Protein AF-A0AAW6HZE9-F1 (afdb_monomer_lite)

pLDDT: mean 80.32, std 8.96, range [41.53, 90.31]

Secondary structure (DSSP, 8-state):
--S---GGGS-TTPEE---TT-TTGGGBHHHHHHHTGGGS-S--EE--GGGPPPTT---TT--B---------

InterPro domains:
  IPR045724 Protein of unknown function DUF6078 [PF19555] (1-73)

Structure (mmCIF, N/CA/C/O backbone):
data_AF-A0AAW6HZE9-F1
#
_entry.id   AF-A0AAW6HZ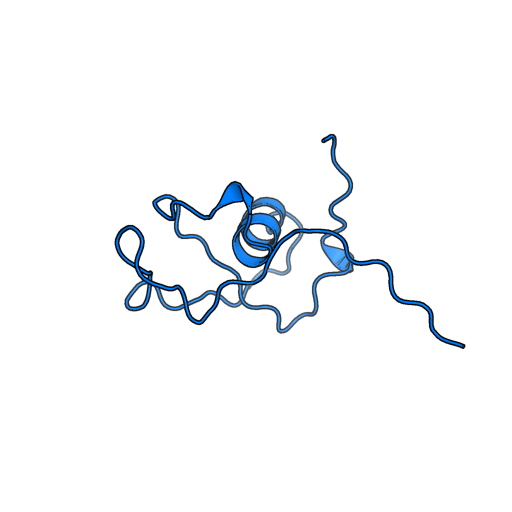E9-F1
#
loop_
_atom_site.group_PDB
_atom_site.id
_atom_site.type_symbol
_atom_site.label_atom_id
_atom_site.label_alt_id
_atom_site.label_comp_id
_atom_site.label_asym_id
_atom_site.label_entity_id
_atom_site.label_seq_id
_atom_site.pdbx_PDB_ins_code
_atom_site.Cartn_x
_atom_site.Cartn_y
_atom_site.Cartn_z
_atom_site.occupancy
_atom_site.B_iso_or_equiv
_atom_site.auth_seq_id
_atom_site.auth_comp_id
_atom_site.auth_asym_id
_atom_site.auth_atom_id
_atom_site.pdbx_PDB_model_num
ATOM 1 N N . MET A 1 1 ? -14.302 4.372 -10.923 1.00 41.53 1 MET A N 1
ATOM 2 C CA . MET A 1 1 ? -12.871 4.595 -11.219 1.00 41.53 1 MET A CA 1
ATOM 3 C C . MET A 1 1 ? -12.325 3.273 -11.707 1.00 41.53 1 MET A C 1
ATOM 5 O O . MET A 1 1 ? -11.955 2.433 -10.899 1.00 41.53 1 MET A O 1
ATOM 9 N N . GLU A 1 2 ? -12.417 3.046 -13.012 1.00 46.56 2 GLU A N 1
ATOM 10 C CA . GLU A 1 2 ? -11.889 1.839 -13.637 1.00 46.56 2 GLU A CA 1
ATOM 11 C C . GLU A 1 2 ? -10.358 1.896 -13.653 1.00 46.56 2 GLU A C 1
ATOM 13 O O . GLU A 1 2 ? -9.763 2.845 -14.155 1.00 46.56 2 GLU A O 1
ATOM 18 N N . ASN A 1 3 ? -9.774 0.902 -12.980 1.00 55.16 3 ASN A N 1
ATOM 19 C CA . ASN A 1 3 ? -8.615 0.114 -13.396 1.00 55.16 3 ASN A CA 1
ATOM 20 C C . ASN A 1 3 ? -7.512 0.829 -14.185 1.00 55.16 3 ASN A C 1
ATOM 22 O O . ASN A 1 3 ? -7.383 0.610 -15.382 1.00 55.16 3 ASN A O 1
ATOM 26 N N . ASP A 1 4 ? -6.651 1.577 -13.494 1.00 65.75 4 ASP A N 1
ATOM 27 C CA . ASP A 1 4 ? -5.263 1.708 -13.958 1.00 65.75 4 ASP A CA 1
ATOM 28 C C . ASP A 1 4 ? -4.314 1.973 -12.781 1.00 65.75 4 ASP A C 1
ATOM 30 O O . ASP A 1 4 ? -3.634 2.998 -12.684 1.00 65.75 4 ASP A O 1
ATOM 34 N N . PHE A 1 5 ? -4.366 1.092 -11.778 1.00 75.00 5 PHE A N 1
ATOM 35 C CA . PHE A 1 5 ? -3.291 1.015 -10.795 1.00 75.00 5 PHE A CA 1
ATOM 36 C C . PHE A 1 5 ? -2.261 0.027 -11.333 1.00 75.00 5 PHE A C 1
ATOM 38 O O . PHE A 1 5 ? -2.414 -1.183 -11.171 1.00 75.00 5 PHE A O 1
ATOM 45 N N . ASP A 1 6 ? -1.230 0.544 -12.000 1.00 79.94 6 ASP A N 1
ATOM 46 C CA . ASP A 1 6 ? -0.122 -0.295 -12.440 1.00 79.94 6 ASP A CA 1
ATOM 47 C C . ASP A 1 6 ? 0.734 -0.682 -11.231 1.00 79.94 6 ASP A C 1
ATOM 49 O O . ASP A 1 6 ? 1.504 0.119 -10.691 1.00 79.94 6 ASP A O 1
ATOM 53 N N . TYR A 1 7 ? 0.591 -1.936 -10.800 1.00 82.06 7 TYR A N 1
ATOM 54 C CA . TYR A 1 7 ? 1.364 -2.483 -9.692 1.00 82.06 7 TYR A CA 1
ATOM 55 C C . TYR A 1 7 ? 2.876 -2.471 -9.980 1.00 82.06 7 TYR A C 1
ATOM 57 O O . TYR A 1 7 ? 3.667 -2.405 -9.044 1.00 82.06 7 TYR A O 1
ATOM 65 N N . LYS A 1 8 ? 3.314 -2.439 -11.248 1.00 81.94 8 LYS A N 1
ATOM 66 C CA . LYS A 1 8 ? 4.743 -2.329 -11.604 1.00 81.94 8 LYS A CA 1
ATOM 67 C C . LYS A 1 8 ? 5.371 -1.014 -11.143 1.00 81.94 8 LYS A C 1
ATOM 69 O O . LYS A 1 8 ? 6.588 -0.935 -11.006 1.00 81.94 8 LYS A O 1
ATOM 74 N N . LEU A 1 9 ? 4.555 0.011 -10.893 1.00 83.88 9 LEU A N 1
ATOM 75 C CA . LEU A 1 9 ? 5.006 1.285 -10.334 1.00 83.88 9 LEU A CA 1
ATOM 76 C C . LEU A 1 9 ? 5.215 1.220 -8.817 1.00 83.88 9 LEU A C 1
ATOM 78 O O . LEU A 1 9 ? 5.774 2.153 -8.240 1.00 83.88 9 LEU A O 1
ATOM 82 N N . VAL A 1 10 ? 4.757 0.154 -8.153 1.00 84.31 10 VAL A N 1
ATOM 83 C CA . VAL A 1 10 ? 4.944 -0.034 -6.715 1.00 84.31 10 VAL A CA 1
ATOM 84 C C . VAL A 1 10 ? 6.408 -0.398 -6.458 1.00 84.31 10 VAL A C 1
ATOM 86 O O . VAL A 1 10 ? 6.887 -1.418 -6.951 1.00 84.31 10 VAL A O 1
ATOM 89 N N . PRO A 1 11 ? 7.144 0.395 -5.659 1.00 85.38 11 PRO A N 1
ATOM 90 C CA . PRO A 1 11 ? 8.517 0.057 -5.317 1.00 85.38 11 PRO A CA 1
ATOM 91 C C . PRO A 1 11 ? 8.591 -1.287 -4.583 1.00 85.38 11 PRO A C 1
ATOM 93 O O . PRO A 1 11 ? 7.765 -1.558 -3.711 1.00 85.38 11 PRO A O 1
ATOM 96 N N . SER A 1 12 ? 9.649 -2.071 -4.819 1.00 80.00 12 SER A N 1
ATOM 97 C CA . SER A 1 12 ? 9.896 -3.367 -4.150 1.00 80.00 12 SER A CA 1
ATOM 98 C C . SER A 1 12 ? 9.945 -3.283 -2.614 1.00 80.00 12 SER A C 1
ATOM 100 O O . SER A 1 12 ? 9.887 -4.293 -1.909 1.00 80.00 12 SER A O 1
ATOM 102 N N . GLY A 1 13 ? 10.056 -2.067 -2.067 1.00 83.19 13 GLY A N 1
ATOM 103 C CA . GLY A 1 13 ? 10.005 -1.806 -0.637 1.00 83.19 13 GLY A CA 1
ATOM 104 C C . GLY A 1 13 ? 8.749 -1.196 -0.069 1.00 83.19 13 GLY A C 1
ATOM 105 O O . GLY A 1 13 ? 8.723 -0.868 1.118 1.00 83.19 13 GLY A O 1
ATOM 106 N N . PHE A 1 14 ? 7.717 -1.056 -0.884 1.00 88.12 14 PHE A N 1
ATOM 107 C CA . PHE A 1 14 ? 6.462 -0.511 -0.425 1.00 88.12 14 PHE A CA 1
ATOM 108 C C . PHE A 1 14 ? 5.770 -1.474 0.542 1.00 88.12 14 PHE A C 1
ATOM 110 O O . PHE A 1 14 ? 5.682 -2.679 0.306 1.00 88.12 14 PHE A O 1
ATOM 117 N N . VAL A 1 15 ? 5.305 -0.932 1.667 1.00 90.06 15 VAL A N 1
ATOM 118 C CA . VAL A 1 15 ? 4.636 -1.712 2.707 1.00 90.06 15 VAL A CA 1
ATOM 119 C C . VAL A 1 15 ? 3.132 -1.709 2.449 1.00 90.06 15 VAL A C 1
ATOM 121 O O . VAL A 1 15 ? 2.497 -0.656 2.375 1.00 90.06 15 VAL A O 1
ATOM 124 N N . HIS A 1 16 ? 2.565 -2.903 2.357 1.00 90.31 16 HIS A N 1
ATOM 125 C CA . HIS A 1 16 ? 1.167 -3.173 2.057 1.00 90.31 16 HIS A CA 1
ATOM 126 C C . HIS A 1 16 ? 0.349 -3.246 3.344 1.00 90.31 16 HIS A C 1
ATOM 128 O O . HIS A 1 16 ? 0.858 -3.617 4.404 1.00 90.31 16 HIS A O 1
ATOM 134 N N . CYS A 1 17 ? -0.934 -2.908 3.264 1.00 88.69 17 CYS A N 1
ATOM 135 C CA . CYS A 1 17 ? -1.857 -3.039 4.385 1.00 88.69 17 CYS A CA 1
ATOM 136 C C . CYS A 1 17 ? -3.028 -3.934 3.984 1.00 88.69 17 CYS A C 1
ATOM 138 O O . CYS A 1 17 ? -3.826 -3.559 3.131 1.00 88.69 17 CYS A O 1
ATOM 140 N N . PHE A 1 18 ? -3.138 -5.094 4.631 1.00 86.44 18 PHE A N 1
ATOM 141 C CA . PHE A 1 18 ? -4.222 -6.060 4.423 1.00 86.44 18 PHE A CA 1
ATOM 142 C C . PHE A 1 18 ? -5.329 -5.942 5.484 1.00 86.44 18 PHE A C 1
ATOM 144 O O . PHE A 1 18 ? -6.148 -6.845 5.631 1.00 86.44 18 PHE A O 1
ATOM 151 N N . ASN A 1 19 ? -5.373 -4.832 6.231 1.00 85.88 19 ASN A N 1
ATOM 152 C CA . ASN A 1 19 ? -6.435 -4.595 7.203 1.00 85.88 19 ASN A CA 1
ATOM 153 C C . ASN A 1 19 ? -7.770 -4.330 6.484 1.00 85.88 19 ASN A C 1
ATOM 155 O O . ASN A 1 19 ? -7.989 -3.246 5.936 1.00 85.88 19 ASN A O 1
ATOM 159 N N . SER A 1 20 ? -8.663 -5.320 6.501 1.00 78.50 20 SER A N 1
ATOM 160 C CA . SER A 1 20 ? -10.009 -5.237 5.923 1.00 78.50 20 SER A CA 1
ATOM 161 C C . SER A 1 20 ? -10.975 -4.391 6.754 1.00 78.50 20 SER A C 1
ATOM 163 O O . SER A 1 20 ? -11.963 -3.907 6.215 1.00 78.50 20 SER A O 1
ATOM 165 N N . GLN A 1 21 ? -10.679 -4.169 8.037 1.00 77.62 21 GLN A N 1
ATOM 166 C CA . GLN A 1 21 ? -11.526 -3.418 8.970 1.00 77.62 21 GLN A CA 1
ATOM 167 C C . GLN A 1 21 ? -11.134 -1.936 9.072 1.00 77.62 21 GLN A C 1
ATOM 169 O O . GLN A 1 21 ? -11.669 -1.203 9.900 1.00 77.62 21 GLN A O 1
ATOM 174 N N . CYS A 1 22 ? -10.181 -1.473 8.256 1.00 81.75 22 CYS A N 1
ATOM 175 C CA . CYS A 1 22 ? -9.737 -0.085 8.298 1.00 81.75 22 CYS A CA 1
ATOM 176 C C . CYS A 1 22 ? -10.807 0.847 7.696 1.00 81.75 22 CYS A C 1
ATOM 178 O O . CYS A 1 22 ? -11.087 0.730 6.500 1.00 81.75 22 CYS A O 1
ATOM 180 N N . PRO A 1 23 ? -11.329 1.846 8.436 1.00 79.25 23 PRO A N 1
ATOM 181 C CA . PRO A 1 23 ? -12.326 2.780 7.897 1.00 79.25 23 PRO A CA 1
ATOM 182 C C . PRO A 1 23 ? -11.759 3.659 6.770 1.00 79.25 23 PRO A C 1
ATOM 184 O O . PRO A 1 23 ? -12.491 4.167 5.928 1.00 79.25 23 PRO A O 1
ATOM 187 N N . LYS A 1 24 ? -10.429 3.807 6.712 1.00 78.25 24 LYS A N 1
ATOM 188 C CA . LYS A 1 24 ? -9.714 4.563 5.674 1.00 78.25 24 LYS A CA 1
ATOM 189 C C . LYS A 1 24 ? -9.200 3.683 4.530 1.00 78.25 24 LYS A C 1
ATOM 191 O O . LYS A 1 24 ? -8.394 4.166 3.734 1.00 78.25 24 LYS A O 1
ATOM 196 N N . ALA A 1 25 ? -9.627 2.419 4.444 1.00 78.50 25 ALA A N 1
ATOM 197 C CA . ALA A 1 25 ? -9.157 1.460 3.441 1.00 78.50 25 ALA A CA 1
ATOM 198 C C . ALA A 1 25 ? -9.275 2.002 2.010 1.00 78.50 25 ALA A C 1
ATOM 200 O O . ALA A 1 25 ? -8.293 1.984 1.273 1.00 78.50 25 ALA A O 1
ATOM 201 N N . ASP A 1 26 ? -10.426 2.570 1.646 1.00 79.00 26 ASP A N 1
ATOM 202 C CA . ASP A 1 26 ? -10.664 3.067 0.284 1.00 79.00 26 ASP A CA 1
ATOM 203 C C . ASP A 1 26 ? -9.831 4.306 -0.073 1.00 79.00 26 ASP A C 1
ATOM 205 O O . ASP A 1 26 ? -9.548 4.560 -1.242 1.00 79.00 26 ASP A O 1
ATOM 209 N N . GLY A 1 27 ? -9.388 5.064 0.931 1.00 83.19 27 GLY A N 1
ATOM 210 C CA . GLY A 1 27 ? -8.514 6.223 0.757 1.00 83.19 27 GLY A CA 1
ATOM 211 C C . GLY A 1 27 ? -7.026 5.919 0.927 1.00 83.19 27 GLY A C 1
ATOM 212 O O . GLY A 1 27 ? -6.218 6.841 0.800 1.00 83.19 27 GLY A O 1
ATOM 213 N N . CYS A 1 28 ? -6.643 4.680 1.249 1.00 87.88 28 CYS A N 1
ATOM 214 C CA . CYS A 1 28 ? -5.278 4.328 1.629 1.00 87.88 28 CYS A CA 1
ATOM 215 C C . CYS A 1 28 ? -4.522 3.642 0.485 1.00 87.88 28 CYS A C 1
ATOM 217 O O . CYS A 1 28 ? -4.849 2.529 0.079 1.00 87.88 28 CYS A O 1
ATOM 219 N N . LEU A 1 29 ? -3.427 4.256 0.032 1.00 87.62 29 LEU A N 1
ATOM 220 C CA . LEU A 1 29 ? -2.565 3.736 -1.033 1.00 87.62 29 LEU A CA 1
ATOM 221 C C . LEU A 1 29 ? -1.989 2.354 -0.694 1.00 87.62 29 LEU A C 1
ATOM 223 O O . LEU A 1 29 ? -1.807 1.525 -1.577 1.00 87.62 29 LEU A O 1
ATOM 227 N N . ARG A 1 30 ? -1.735 2.080 0.592 1.00 89.25 30 ARG A N 1
ATOM 228 C CA . ARG A 1 30 ? -1.222 0.778 1.050 1.00 89.25 30 ARG A CA 1
ATOM 229 C C . ARG A 1 30 ? -2.244 -0.345 0.919 1.00 89.25 30 ARG A C 1
ATOM 231 O O . ARG A 1 30 ? -1.854 -1.492 0.724 1.00 89.25 30 ARG A O 1
ATOM 238 N N . GLN A 1 31 ? -3.526 -0.015 1.051 1.00 88.62 31 GLN A N 1
ATOM 239 C CA . GLN A 1 31 ? -4.628 -0.961 0.900 1.00 88.62 31 GLN A CA 1
ATOM 240 C C . GLN A 1 31 ? -4.904 -1.193 -0.589 1.00 88.62 31 GLN A C 1
ATOM 242 O O . GLN A 1 31 ? -5.011 -2.335 -1.024 1.00 88.62 31 GLN A O 1
ATOM 247 N N . VAL A 1 32 ? -4.864 -0.126 -1.394 1.00 87.38 32 VAL A N 1
ATOM 248 C CA . VAL A 1 32 ? -4.901 -0.223 -2.860 1.00 87.38 32 VAL A CA 1
ATOM 249 C C . VAL A 1 32 ? -3.776 -1.128 -3.368 1.00 87.38 32 VAL A C 1
ATOM 251 O O . VAL A 1 32 ? -4.060 -2.112 -4.039 1.00 87.38 32 VAL A O 1
ATOM 254 N N . ALA A 1 33 ? -2.522 -0.884 -2.978 1.00 87.62 33 ALA A N 1
ATOM 255 C CA . ALA A 1 33 ? -1.409 -1.756 -3.354 1.00 87.62 33 ALA A CA 1
ATOM 256 C C . ALA A 1 33 ? -1.648 -3.215 -2.925 1.00 87.62 33 ALA A C 1
ATOM 258 O O . ALA A 1 33 ? -1.384 -4.132 -3.693 1.00 87.62 33 ALA A O 1
ATOM 259 N N . ALA A 1 34 ? -2.207 -3.446 -1.730 1.00 88.19 34 ALA A N 1
ATOM 260 C CA . ALA A 1 34 ? -2.550 -4.788 -1.263 1.00 88.19 34 ALA A CA 1
ATOM 261 C C . ALA A 1 34 ? -3.617 -5.467 -2.147 1.00 88.19 34 ALA A C 1
ATOM 263 O O . ALA A 1 34 ? -3.472 -6.645 -2.466 1.00 88.19 34 ALA A O 1
ATOM 264 N N . ARG A 1 35 ? -4.644 -4.740 -2.615 1.00 86.69 35 ARG A N 1
ATOM 265 C CA . ARG A 1 35 ? -5.670 -5.264 -3.545 1.00 86.69 35 ARG A CA 1
ATOM 266 C C . ARG A 1 35 ? -5.073 -5.707 -4.884 1.00 86.69 35 ARG A C 1
ATOM 268 O O . ARG A 1 35 ? -5.481 -6.733 -5.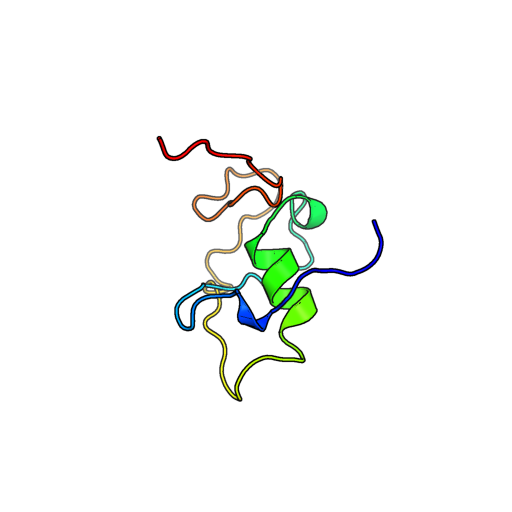415 1.00 86.69 35 ARG A O 1
ATOM 275 N N . TYR A 1 36 ? -4.096 -4.964 -5.402 1.00 85.44 36 TYR A N 1
ATOM 276 C CA . TYR A 1 36 ? -3.434 -5.264 -6.680 1.00 85.44 36 TYR A CA 1
ATOM 277 C C . TYR A 1 36 ? -2.182 -6.151 -6.539 1.00 85.44 36 TYR A C 1
ATOM 279 O O . TYR A 1 36 ? -1.519 -6.443 -7.533 1.00 85.44 36 TYR A O 1
ATOM 287 N N . SER A 1 37 ? -1.884 -6.640 -5.328 1.00 83.12 37 SER A N 1
ATOM 288 C CA . SER A 1 37 ? -0.719 -7.494 -5.048 1.00 83.12 37 SER A CA 1
ATOM 289 C C . SER A 1 37 ? -0.784 -8.891 -5.675 1.00 83.12 37 SER A C 1
ATOM 291 O O . SER A 1 37 ? 0.201 -9.618 -5.643 1.00 83.12 37 SER A O 1
ATOM 293 N N . ALA A 1 38 ? -1.896 -9.264 -6.317 1.00 77.75 38 ALA A N 1
ATOM 294 C CA . ALA A 1 38 ? -1.965 -10.473 -7.142 1.00 77.75 38 ALA A CA 1
ATOM 295 C C . ALA A 1 38 ? -0.938 -10.467 -8.295 1.00 77.75 38 ALA A C 1
ATOM 297 O O . ALA A 1 38 ? -0.541 -11.526 -8.771 1.00 77.75 38 ALA A O 1
ATOM 298 N N . HIS A 1 39 ? -0.487 -9.280 -8.716 1.00 73.81 39 HIS A N 1
ATOM 299 C CA . HIS A 1 39 ? 0.585 -9.092 -9.698 1.00 73.81 39 HIS A CA 1
ATOM 300 C C . HIS A 1 39 ? 1.975 -8.903 -9.065 1.00 73.81 39 HIS A C 1
ATOM 302 O O . HIS A 1 39 ? 2.916 -8.531 -9.764 1.00 73.81 39 HIS A O 1
ATOM 308 N N . ALA A 1 40 ? 2.105 -9.103 -7.753 1.00 74.94 40 ALA A N 1
ATOM 309 C CA . ALA A 1 40 ? 3.363 -8.956 -7.037 1.00 74.94 40 ALA A CA 1
ATOM 310 C C . ALA A 1 40 ? 4.265 -10.187 -7.161 1.00 74.94 40 ALA A C 1
ATOM 312 O O . ALA A 1 40 ? 3.831 -11.285 -7.511 1.00 74.94 40 ALA A O 1
ATOM 313 N N . ASP A 1 41 ? 5.529 -9.99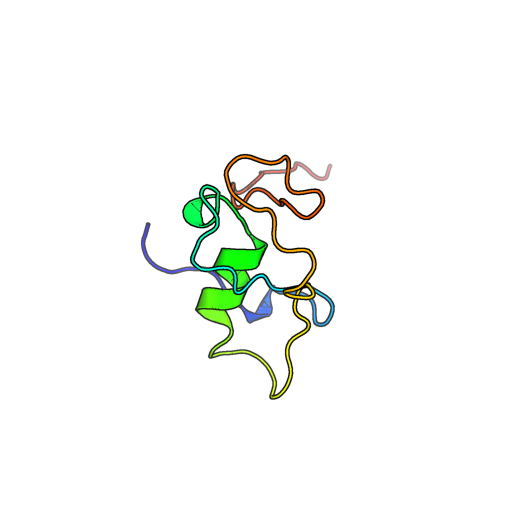7 -6.782 1.00 74.44 41 ASP A N 1
ATOM 314 C CA . ASP A 1 41 ? 6.457 -11.091 -6.521 1.00 74.44 41 ASP A CA 1
ATOM 315 C C . ASP A 1 41 ? 5.935 -12.028 -5.418 1.00 74.44 41 ASP A C 1
ATOM 317 O O . ASP A 1 41 ? 5.050 -11.684 -4.632 1.00 74.44 41 ASP A O 1
ATOM 321 N N . ARG A 1 42 ? 6.549 -13.215 -5.306 1.00 80.81 42 ARG A N 1
ATOM 322 C CA . ARG A 1 42 ? 6.186 -14.270 -4.337 1.00 80.81 42 ARG A CA 1
ATOM 323 C C . ARG A 1 42 ? 6.025 -13.769 -2.892 1.00 80.81 42 ARG A C 1
ATOM 325 O O . ARG A 1 42 ? 5.302 -14.385 -2.111 1.00 80.81 42 ARG A O 1
ATOM 332 N N . HIS A 1 43 ? 6.707 -12.685 -2.529 1.00 82.75 43 HIS A N 1
ATOM 333 C CA . HIS A 1 43 ? 6.657 -12.097 -1.198 1.00 82.75 43 HIS A CA 1
ATOM 334 C C . HIS A 1 43 ? 6.382 -10.596 -1.273 1.00 82.75 43 HIS A C 1
ATOM 336 O O . HIS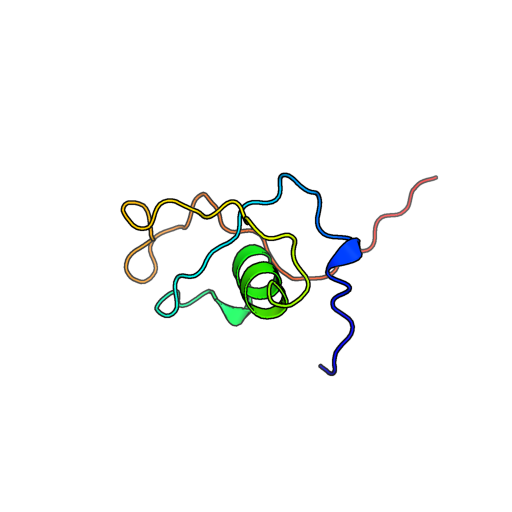 A 1 43 ? 7.038 -9.867 -2.012 1.00 82.75 43 HIS A O 1
ATOM 342 N N . VAL A 1 44 ? 5.464 -10.129 -0.428 1.00 86.75 44 VAL A N 1
ATOM 343 C CA . VAL A 1 44 ? 5.178 -8.706 -0.227 1.00 86.75 44 VAL A CA 1
ATOM 344 C C . VAL A 1 44 ? 5.482 -8.304 1.208 1.00 86.75 44 VAL A C 1
ATOM 346 O O . VAL A 1 44 ? 5.293 -9.079 2.146 1.00 86.75 44 VAL A O 1
ATOM 349 N N . ARG A 1 45 ? 5.945 -7.066 1.398 1.00 88.88 45 ARG A N 1
ATOM 350 C CA . ARG A 1 45 ? 6.102 -6.493 2.738 1.00 88.88 45 ARG A CA 1
ATOM 351 C C . ARG A 1 45 ? 4.762 -6.002 3.244 1.00 88.88 45 ARG A C 1
ATOM 353 O O . ARG A 1 45 ? 4.111 -5.221 2.554 1.00 88.88 45 ARG A O 1
ATOM 360 N N . ILE A 1 46 ? 4.386 -6.404 4.451 1.00 89.56 46 ILE A N 1
ATOM 361 C CA . ILE A 1 46 ? 3.108 -6.039 5.066 1.00 89.56 46 ILE A CA 1
ATOM 362 C C . ILE A 1 46 ? 3.326 -5.272 6.367 1.00 89.56 46 ILE A C 1
ATOM 364 O O . ILE A 1 46 ? 4.310 -5.500 7.071 1.00 89.56 46 ILE A O 1
ATOM 368 N N . VAL A 1 47 ? 2.403 -4.364 6.692 1.00 87.12 47 VAL A N 1
ATOM 369 C CA . VAL A 1 47 ? 2.318 -3.788 8.038 1.00 87.12 47 VAL A CA 1
ATOM 370 C C . VAL A 1 47 ? 2.023 -4.929 9.008 1.00 87.12 47 VAL A C 1
ATOM 372 O O . VAL A 1 47 ? 1.161 -5.765 8.736 1.00 87.12 47 VAL A O 1
ATOM 375 N N . ASN A 1 48 ? 2.744 -4.966 10.128 1.00 86.81 48 ASN A N 1
ATOM 376 C CA . ASN A 1 48 ? 2.521 -5.965 11.162 1.00 86.81 48 ASN A CA 1
ATOM 377 C C . ASN A 1 48 ? 1.063 -5.865 11.673 1.00 86.81 48 ASN A C 1
ATOM 379 O O . ASN A 1 48 ? 0.680 -4.797 12.158 1.00 86.81 48 ASN A O 1
ATOM 383 N N . PRO A 1 49 ? 0.264 -6.951 11.599 1.00 83.94 49 PRO A N 1
ATOM 384 C CA . PRO A 1 49 ? -1.131 -6.957 12.041 1.00 83.94 49 PRO A CA 1
ATOM 385 C C . PRO A 1 49 ? -1.348 -6.511 13.489 1.00 83.94 49 PRO A C 1
ATOM 387 O O . PRO A 1 49 ? -2.391 -5.941 13.797 1.00 83.94 49 PRO A O 1
ATOM 390 N N . ALA A 1 50 ? -0.356 -6.697 14.366 1.00 84.44 50 ALA A N 1
ATOM 391 C CA . ALA A 1 50 ? -0.417 -6.244 15.757 1.00 84.44 50 ALA A CA 1
ATOM 392 C C . ALA A 1 50 ? -0.498 -4.711 15.904 1.00 84.44 50 ALA A C 1
ATOM 394 O O . ALA A 1 50 ? -0.900 -4.217 16.952 1.00 84.44 50 ALA A O 1
ATOM 395 N N . TYR A 1 51 ? -0.130 -3.961 14.861 1.00 81.31 51 TYR A N 1
ATOM 396 C CA . TYR A 1 51 ? -0.148 -2.496 14.828 1.00 81.31 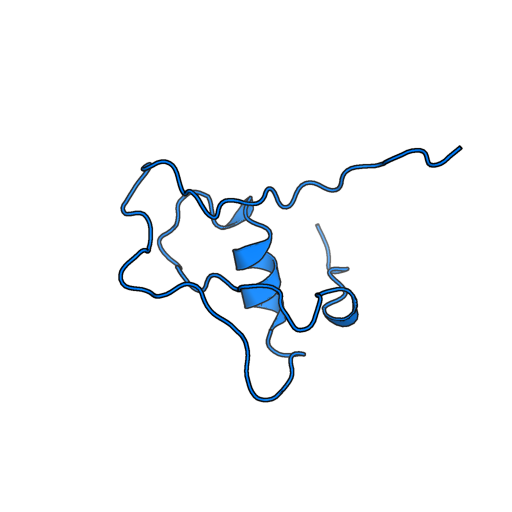51 TYR A CA 1
ATOM 397 C C . TYR A 1 51 ? -1.263 -1.945 13.937 1.00 81.31 51 TYR A C 1
ATOM 399 O O . TYR A 1 51 ? -1.244 -0.771 13.557 1.00 81.31 51 TYR A O 1
ATOM 407 N N . PHE A 1 52 ? -2.234 -2.779 13.561 1.00 82.12 52 PHE A N 1
ATOM 408 C CA . PHE A 1 52 ? -3.382 -2.288 12.822 1.00 82.12 52 PHE A CA 1
ATOM 409 C C . PHE A 1 52 ? -4.173 -1.299 13.685 1.00 82.12 52 PHE A C 1
ATOM 411 O O . PHE A 1 52 ? -4.496 -1.603 14.833 1.00 82.12 52 PHE A O 1
ATOM 418 N N . PRO A 1 53 ? -4.485 -0.105 13.150 1.00 73.50 53 PRO A N 1
ATOM 419 C CA . PRO A 1 53 ? -5.297 0.854 13.875 1.00 73.50 53 PRO A CA 1
ATOM 420 C C . PRO A 1 53 ? -6.687 0.251 14.088 1.00 73.50 53 PRO A C 1
ATOM 422 O O . PRO A 1 53 ? -7.314 -0.234 13.141 1.00 73.50 53 PRO A O 1
ATOM 425 N N . VAL A 1 54 ? -7.151 0.280 15.333 1.00 71.94 54 VAL A N 1
ATOM 426 C CA . VAL A 1 54 ? -8.502 -0.139 15.705 1.00 71.94 54 VAL A CA 1
ATOM 427 C C . VAL A 1 54 ? -9.410 1.090 15.636 1.00 71.94 54 VAL A C 1
ATOM 429 O O . VAL A 1 54 ? -9.140 2.103 16.283 1.00 71.94 54 VAL A O 1
ATOM 432 N N . GLY A 1 55 ? -10.472 1.016 14.832 1.00 70.31 55 GLY A N 1
ATOM 433 C CA . GLY A 1 55 ? -11.435 2.109 14.658 1.00 70.31 55 GLY A CA 1
ATOM 434 C C . GLY A 1 55 ? -10.854 3.341 13.949 1.00 70.31 55 GLY A C 1
ATOM 435 O O . GLY A 1 55 ? -10.076 3.218 13.004 1.00 70.31 55 GLY A O 1
ATOM 436 N N . ASP A 1 56 ? -11.239 4.533 14.414 1.00 63.72 56 ASP A N 1
ATOM 437 C CA . ASP A 1 56 ? -10.846 5.833 13.837 1.00 63.72 56 ASP A CA 1
ATOM 438 C C . ASP A 1 56 ? -9.510 6.384 14.360 1.00 63.72 56 ASP A C 1
ATOM 440 O O . ASP A 1 56 ? -9.158 7.544 14.118 1.00 63.72 56 ASP A O 1
ATOM 444 N N . ALA A 1 57 ? -8.729 5.551 15.055 1.00 68.94 57 ALA A N 1
ATOM 445 C CA . ALA A 1 57 ? -7.402 5.929 15.513 1.00 68.94 57 ALA A CA 1
ATOM 446 C C . ALA A 1 57 ? -6.537 6.439 14.345 1.00 68.94 57 ALA A C 1
ATOM 448 O O . ALA A 1 57 ? -6.550 5.900 13.230 1.00 68.94 57 ALA A O 1
ATOM 449 N N . ALA A 1 58 ? -5.770 7.502 14.600 1.00 71.31 58 ALA A N 1
ATOM 450 C CA . ALA A 1 58 ? -4.853 8.055 13.615 1.00 71.31 58 ALA A CA 1
ATOM 451 C C . ALA A 1 58 ? -3.840 6.978 13.197 1.00 71.31 58 ALA A C 1
ATOM 453 O O . ALA A 1 58 ? -3.023 6.527 13.994 1.00 71.31 58 ALA A O 1
ATOM 454 N N . CYS A 1 59 ? -3.914 6.547 11.939 1.00 79.38 59 CYS A N 1
ATOM 455 C CA . CYS A 1 59 ? -3.009 5.545 11.401 1.00 79.38 59 CYS A CA 1
ATOM 456 C C . CYS A 1 59 ? -1.670 6.219 11.046 1.00 79.38 59 CYS A C 1
ATOM 458 O O . CYS A 1 59 ? -1.653 7.036 10.119 1.00 79.38 59 CYS A O 1
ATOM 460 N N . PRO A 1 60 ? -0.554 5.886 11.727 1.00 80.88 60 PRO A N 1
ATOM 461 C CA . PRO A 1 60 ? 0.758 6.482 11.442 1.00 80.88 60 PRO A CA 1
ATOM 462 C C . PRO A 1 60 ? 1.247 6.130 10.032 1.00 80.88 60 PRO A C 1
ATOM 464 O O . PRO A 1 60 ? 1.980 6.875 9.391 1.00 80.88 60 PRO A O 1
ATOM 467 N N . ASP A 1 61 ? 0.779 4.995 9.522 1.00 82.25 61 ASP A N 1
ATOM 468 C CA . ASP A 1 61 ? 1.109 4.461 8.215 1.00 82.25 61 ASP A CA 1
ATOM 469 C C . ASP A 1 61 ? 0.191 4.961 7.089 1.00 82.25 61 ASP A C 1
ATOM 471 O O . ASP A 1 61 ? 0.378 4.588 5.926 1.00 82.25 61 ASP A O 1
ATOM 475 N N . PHE A 1 62 ? -0.797 5.806 7.389 1.00 84.38 62 PHE A N 1
ATOM 476 C CA . PHE A 1 62 ? -1.752 6.265 6.389 1.00 84.38 62 PHE A CA 1
ATOM 477 C C . PHE A 1 62 ? -1.052 7.019 5.253 1.00 84.38 62 PHE A C 1
ATOM 479 O O . PHE A 1 62 ? -0.388 8.035 5.452 1.00 84.38 62 PHE A O 1
ATOM 486 N N . LYS A 1 63 ? -1.245 6.533 4.027 1.00 86.62 63 LYS A N 1
ATOM 487 C CA . LYS A 1 63 ? -0.870 7.242 2.803 1.00 86.62 63 LYS A CA 1
ATOM 488 C C . LYS A 1 63 ? -2.114 7.427 1.962 1.00 86.62 63 LYS A C 1
ATOM 490 O O . LYS A 1 63 ? -2.741 6.442 1.594 1.00 86.62 63 LYS A O 1
ATOM 495 N N . SER A 1 64 ? -2.445 8.673 1.649 1.00 85.25 64 SER A N 1
ATOM 496 C CA . SER A 1 64 ? -3.560 8.995 0.760 1.00 85.25 64 SER A CA 1
ATOM 497 C C . SER A 1 64 ? -3.348 8.374 -0.625 1.00 85.25 64 SER A C 1
ATOM 499 O O . SER A 1 64 ? -2.273 8.516 -1.205 1.00 85.25 64 SER A O 1
ATOM 501 N N . ALA A 1 65 ? -4.376 7.721 -1.163 1.00 83.62 65 ALA A N 1
ATOM 502 C CA . ALA A 1 65 ? -4.412 7.210 -2.535 1.00 83.62 65 ALA A CA 1
ATOM 503 C C . ALA A 1 65 ? -4.745 8.297 -3.580 1.00 83.62 65 ALA A C 1
ATOM 505 O O . ALA A 1 65 ? -4.858 8.003 -4.770 1.00 83.62 65 ALA A O 1
ATOM 506 N N . LYS A 1 66 ? -4.924 9.559 -3.161 1.00 83.88 66 LYS A N 1
ATOM 507 C CA . LYS A 1 66 ? -5.194 10.666 -4.087 1.00 83.88 66 LYS A CA 1
ATOM 508 C C . LYS A 1 66 ? -3.985 10.900 -4.996 1.00 83.88 66 LYS A C 1
ATOM 510 O O . LYS A 1 66 ? -2.878 11.116 -4.509 1.00 83.88 66 LYS A O 1
ATOM 515 N N . LYS A 1 67 ? -4.219 10.913 -6.312 1.00 79.88 67 LYS A N 1
ATOM 516 C CA . LYS A 1 67 ? -3.209 11.305 -7.302 1.00 79.88 67 LYS A CA 1
ATOM 517 C C . LYS A 1 67 ? -2.848 12.776 -7.083 1.00 79.88 67 LYS A C 1
ATOM 519 O O . LYS A 1 67 ? -3.730 13.631 -7.055 1.00 79.88 67 LYS A O 1
ATOM 524 N N . VAL A 1 68 ? -1.558 13.057 -6.931 1.00 81.56 68 VAL A N 1
ATOM 525 C CA . VAL A 1 68 ? -1.027 14.419 -6.810 1.00 81.56 68 VAL A CA 1
ATOM 526 C C . VAL A 1 68 ? -0.264 14.737 -8.089 1.00 81.56 68 VAL A C 1
ATOM 528 O O . VAL A 1 68 ? 0.558 13.938 -8.532 1.0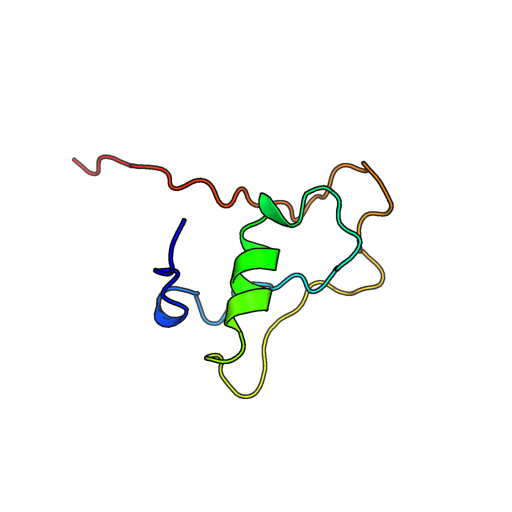0 81.56 68 VAL A O 1
ATOM 531 N N . ARG A 1 69 ? -0.544 15.893 -8.695 1.00 81.00 69 ARG A N 1
ATOM 532 C CA . ARG A 1 69 ? 0.216 16.410 -9.836 1.00 81.00 69 ARG A CA 1
ATOM 533 C C . ARG A 1 69 ? 1.293 17.348 -9.300 1.00 81.00 69 ARG A C 1
ATOM 535 O O . ARG A 1 69 ? 0.968 18.328 -8.638 1.00 81.00 69 ARG A O 1
ATOM 542 N N . ILE A 1 70 ? 2.550 17.034 -9.588 1.00 83.00 70 ILE A N 1
ATOM 543 C CA . ILE A 1 70 ? 3.705 17.874 -9.261 1.00 83.00 70 ILE A CA 1
ATOM 544 C C . ILE A 1 70 ? 4.279 18.457 -10.554 1.00 83.00 70 ILE A C 1
ATOM 546 O O . ILE A 1 70 ? 4.338 17.759 -11.565 1.00 83.00 70 ILE A O 1
ATOM 550 N N . ALA A 1 71 ? 4.669 19.730 -10.530 1.00 84.81 71 ALA A N 1
ATOM 551 C CA . ALA A 1 71 ? 5.458 20.340 -11.595 1.00 84.81 71 ALA A CA 1
ATOM 552 C C . ALA A 1 71 ? 6.939 20.197 -11.228 1.00 84.81 71 ALA A C 1
ATOM 554 O O . ALA A 1 71 ? 7.342 20.599 -10.137 1.00 84.81 71 ALA A O 1
ATOM 555 N N . TRP A 1 72 ? 7.723 19.593 -12.115 1.00 74.06 72 TRP A N 1
ATOM 556 C CA . TRP A 1 72 ? 9.182 19.624 -12.069 1.00 74.06 72 TRP A CA 1
ATOM 557 C C . TRP A 1 72 ? 9.618 20.593 -13.165 1.00 74.06 72 TRP A C 1
ATOM 559 O O . TRP A 1 72 ? 9.219 20.405 -14.314 1.00 74.06 72 TRP A O 1
ATOM 569 N N . GLY A 1 73 ? 10.276 21.681 -12.757 1.00 75.56 73 GLY A N 1
ATOM 570 C CA . GLY A 1 73 ? 10.675 22.787 -13.633 1.00 75.56 73 GLY A CA 1
ATOM 571 C C . GLY A 1 73 ? 11.758 22.426 -14.636 1.00 75.56 73 GLY A C 1
ATOM 572 O O . GLY A 1 73 ? 12.376 21.349 -14.485 1.00 75.56 73 GLY A O 1
#

Foldseek 3Di:
DDDDPDLVPPPQPDAAEPPPQDPCLVQAPRNVNVVVCVPPDPDHHYDDPVQPDDPPPDRPRGDGPDDDDDDDD

Radius of gyration: 13.07 Å; chains: 1; bounding box: 24×37×30 Å

Sequence (73 aa):
MENDFDYKLVPSGFVHCFNSQCPKADGCLRQVAARYSAHADRHVRIVNPAYFPVGDAACPDFKSAKKVRIAWG

Organism: NCBI:txid387661